Protein AF-R7CYV6-F1 (afdb_monomer)

pLDDT: mean 83.97, std 6.6, range [59.78, 92.12]

Solvent-accessible surface area (backbone atoms only — not comparable to full-atom values): 4929 Å² total; per-residue (Å²): 132,55,72,69,55,48,55,52,52,45,57,50,48,53,49,52,45,52,46,56,72,74,45,56,52,74,55,37,19,64,73,68,72,36,97,40,48,66,58,44,50,48,54,50,47,55,51,46,53,52,50,50,52,54,51,49,60,70,67,50,74,87,78,85,81,70,62,61,61,62,52,26,56,76,70,72,45,81,81,73,93,128

Foldseek 3Di:
DDLVVLVVVLVVLVVLLVCLVPDDQVVQCVVVVHPTSVVSNVVSVVVNVVSVVVNVVVVDPPCPVDPVQVVCVVVVHDDDDD

Nearest PDB structures (foldseek):
  1skv-assembly1_A  TM=7.549E-01  e=8.960E+00  Sulfolobus spindle-shaped virus 1
  8tsh-assembly1_L  TM=7.827E-01  e=8.394E+00  Caldimonas thermodepolymerans

Secondary structure (DSSP, 8-state):
--HHHHHHHHHHHHHHHHHHHHS-HHHHHHHHT-SSHHHHHHHHHHHHHHHHHHHHHHHS-------HHHHHHHTTPPP---

Radius of gyration: 21.33 Å; Cα contacts (8 Å, |Δi|>4): 45; chains: 1; bounding box: 39×25×60 Å

Structure (mmCIF, N/CA/C/O backbone):
data_AF-R7CYV6-F1
#
_entry.id   AF-R7CYV6-F1
#
loop_
_atom_site.group_PDB
_atom_site.id
_atom_site.type_symbol
_atom_site.label_atom_id
_atom_site.label_alt_id
_atom_site.label_comp_id
_atom_site.label_asym_id
_atom_site.label_entity_id
_atom_site.label_seq_id
_atom_site.pdbx_PDB_ins_code
_atom_site.Cartn_x
_atom_site.Cartn_y
_atom_site.Cartn_z
_atom_site.occupancy
_atom_site.B_iso_or_equiv
_atom_site.auth_seq_id
_atom_site.auth_comp_id
_atom_site.auth_asym_id
_atom_site.auth_atom_id
_atom_site.pdbx_PDB_model_num
ATOM 1 N N . MET A 1 1 ? 5.686 -12.876 -3.324 1.00 67.38 1 MET A N 1
ATOM 2 C CA . MET A 1 1 ? 4.267 -12.649 -3.638 1.00 67.38 1 MET A CA 1
ATOM 3 C C . MET A 1 1 ? 4.133 -12.403 -5.120 1.00 67.38 1 MET A C 1
ATOM 5 O O . MET A 1 1 ? 4.988 -11.753 -5.711 1.00 67.38 1 MET A O 1
ATOM 9 N N . THR A 1 2 ? 3.087 -12.947 -5.707 1.00 82.94 2 THR A N 1
ATOM 10 C CA . THR A 1 2 ? 2.585 -12.595 -7.028 1.00 82.94 2 THR A CA 1
ATOM 11 C C . THR A 1 2 ? 1.774 -11.305 -6.933 1.00 82.94 2 THR A C 1
ATOM 13 O O . THR A 1 2 ? 1.254 -10.969 -5.870 1.00 82.94 2 THR A O 1
ATOM 16 N N . ARG A 1 3 ? 1.626 -10.587 -8.050 1.00 83.62 3 ARG A N 1
ATOM 17 C CA . ARG A 1 3 ? 0.802 -9.371 -8.115 1.00 83.62 3 ARG A CA 1
ATOM 18 C C . ARG A 1 3 ? -0.609 -9.578 -7.542 1.00 83.62 3 ARG A C 1
ATOM 20 O O . ARG A 1 3 ? -1.092 -8.728 -6.810 1.00 83.62 3 ARG A O 1
ATOM 27 N N . GLN A 1 4 ? -1.236 -10.721 -7.827 1.00 85.56 4 GLN A N 1
ATOM 28 C CA . GLN A 1 4 ? -2.584 -11.030 -7.336 1.00 85.56 4 GLN A CA 1
ATOM 29 C C . GLN A 1 4 ? -2.651 -11.178 -5.812 1.00 85.56 4 GLN A C 1
ATOM 31 O O . GLN A 1 4 ? -3.659 -10.816 -5.216 1.00 85.56 4 GLN A O 1
ATOM 36 N N . GLU A 1 5 ? -1.598 -11.699 -5.179 1.00 88.56 5 GLU A N 1
ATOM 37 C CA . GLU A 1 5 ? -1.524 -11.780 -3.714 1.00 88.56 5 GLU A CA 1
ATOM 38 C C . GLU A 1 5 ? -1.410 -10.380 -3.096 1.00 88.56 5 GLU A C 1
ATOM 40 O O . GLU A 1 5 ? -2.077 -10.105 -2.106 1.00 88.56 5 GLU A O 1
ATOM 45 N N . ILE A 1 6 ? -0.643 -9.476 -3.718 1.00 87.62 6 ILE A N 1
ATOM 46 C CA . ILE A 1 6 ? -0.519 -8.076 -3.274 1.00 87.62 6 ILE A CA 1
ATOM 47 C C . ILE A 1 6 ? -1.858 -7.339 -3.405 1.00 87.62 6 ILE A C 1
ATOM 49 O O . ILE A 1 6 ? -2.274 -6.656 -2.477 1.00 87.62 6 ILE A O 1
ATOM 53 N N . GLU A 1 7 ? -2.562 -7.505 -4.529 1.00 87.69 7 GLU A N 1
ATOM 54 C CA . GLU A 1 7 ? -3.884 -6.894 -4.744 1.00 87.69 7 GLU A CA 1
ATOM 55 C C . GLU A 1 7 ? -4.923 -7.400 -3.725 1.00 87.69 7 GLU A C 1
ATOM 57 O O . GLU A 1 7 ? -5.748 -6.623 -3.247 1.00 87.69 7 GLU A O 1
ATOM 62 N N . GLN A 1 8 ? -4.877 -8.687 -3.359 1.00 89.81 8 GLN A N 1
ATOM 63 C CA . GLN A 1 8 ? -5.756 -9.254 -2.329 1.00 89.81 8 GLN A CA 1
ATOM 64 C C . GLN A 1 8 ? -5.436 -8.728 -0.929 1.00 89.81 8 GLN A C 1
ATOM 66 O O . GLN A 1 8 ? -6.361 -8.437 -0.168 1.00 89.81 8 GLN A O 1
ATOM 71 N N . GLU A 1 9 ? -4.152 -8.597 -0.589 1.00 89.38 9 GLU A N 1
ATOM 72 C CA . GLU A 1 9 ? -3.751 -8.054 0.710 1.00 89.38 9 GLU A CA 1
ATOM 73 C C . GLU A 1 9 ? -4.101 -6.563 0.812 1.00 89.38 9 GLU A C 1
ATOM 75 O O . GLU A 1 9 ? -4.637 -6.138 1.831 1.00 89.38 9 GLU A O 1
ATOM 80 N N . LEU A 1 10 ? -3.928 -5.787 -0.265 1.00 90.31 10 LEU A N 1
ATOM 81 C CA . LEU A 1 10 ? -4.388 -4.395 -0.337 1.00 90.31 10 LEU A CA 1
ATOM 82 C C . LEU A 1 10 ? -5.902 -4.279 -0.128 1.00 90.31 10 LEU A C 1
ATOM 84 O O . LEU A 1 10 ? -6.343 -3.475 0.689 1.00 90.31 10 LEU A O 1
ATOM 88 N N . ASP A 1 11 ? -6.714 -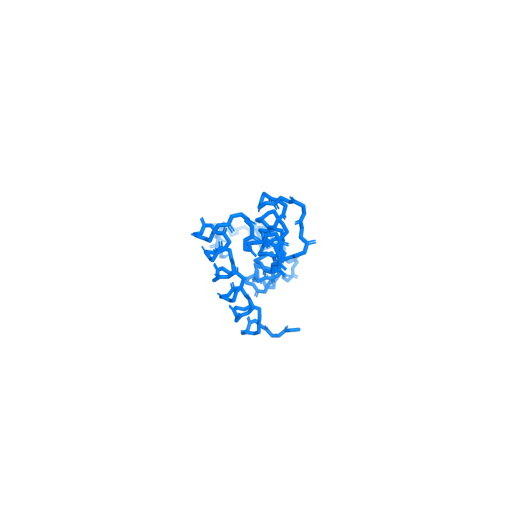5.096 -0.808 1.00 91.81 11 ASP A N 1
ATOM 89 C CA . ASP A 1 11 ? -8.178 -5.089 -0.634 1.00 91.81 11 ASP A CA 1
ATOM 90 C C . ASP A 1 11 ? -8.586 -5.379 0.820 1.00 91.81 11 ASP A C 1
ATOM 92 O O . ASP A 1 11 ? -9.528 -4.783 1.354 1.00 91.81 11 ASP A O 1
ATOM 96 N N . ARG A 1 12 ? -7.845 -6.266 1.490 1.00 92.12 12 ARG A N 1
ATOM 97 C CA . ARG A 1 12 ? -8.025 -6.542 2.913 1.00 92.12 12 ARG A CA 1
ATOM 98 C C . ARG A 1 12 ? -7.623 -5.346 3.779 1.00 92.12 12 ARG A C 1
ATOM 100 O O . ARG A 1 12 ? -8.417 -4.948 4.629 1.00 92.12 12 ARG A O 1
ATOM 107 N N . LEU A 1 13 ? -6.451 -4.759 3.552 1.00 89.69 13 LEU A N 1
ATOM 108 C CA . LEU A 1 13 ? -5.960 -3.606 4.310 1.00 89.6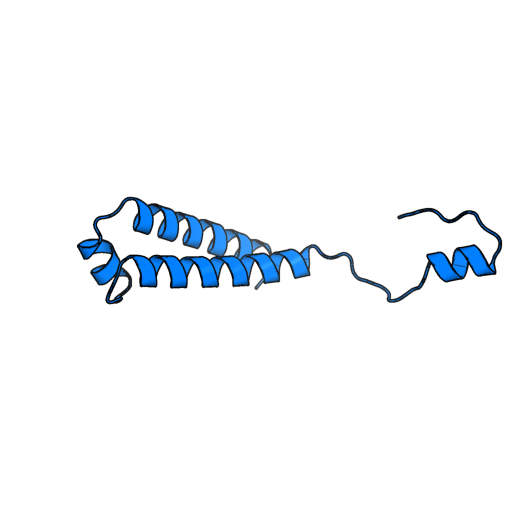9 13 LEU A CA 1
ATOM 109 C C . LEU A 1 13 ? -6.879 -2.392 4.163 1.00 89.69 13 LEU A C 1
ATOM 111 O O . LEU A 1 13 ? -7.175 -1.735 5.156 1.00 89.69 13 LEU A O 1
ATOM 115 N N . TYR A 1 14 ? -7.429 -2.135 2.974 1.00 89.38 14 TYR A N 1
ATOM 116 C CA . TYR A 1 14 ? -8.423 -1.075 2.788 1.00 89.38 14 TYR A CA 1
ATOM 117 C C . TYR A 1 14 ? -9.715 -1.331 3.565 1.00 89.38 14 TYR A C 1
ATOM 119 O O . TYR A 1 14 ? -10.301 -0.388 4.093 1.00 89.38 14 TYR A O 1
ATOM 127 N N . LYS A 1 15 ? -10.162 -2.588 3.680 1.00 89.50 15 LYS A N 1
ATOM 128 C CA . LYS A 1 15 ? -11.310 -2.938 4.535 1.00 89.50 15 LYS A CA 1
ATOM 129 C C . LYS A 1 15 ? -10.993 -2.764 6.014 1.00 89.50 15 LYS A C 1
ATOM 131 O O . LYS A 1 15 ? -11.862 -2.330 6.764 1.00 89.50 15 LYS A O 1
ATOM 136 N N . GLU A 1 16 ? -9.777 -3.100 6.437 1.00 85.19 16 GLU A N 1
ATOM 137 C CA . GLU A 1 16 ? -9.326 -2.873 7.813 1.00 85.19 16 GLU A CA 1
ATOM 138 C C . GLU A 1 16 ? -9.207 -1.374 8.117 1.00 85.19 16 GLU A C 1
ATOM 140 O O . GLU A 1 16 ? -9.643 -0.940 9.181 1.00 85.19 16 GLU A O 1
ATOM 145 N N . LEU A 1 17 ? -8.738 -0.568 7.161 1.00 87.12 17 LEU A N 1
ATOM 146 C CA . LEU A 1 17 ? -8.699 0.890 7.262 1.00 87.12 17 LEU A CA 1
ATOM 147 C C . LEU A 1 17 ? -10.108 1.488 7.339 1.00 8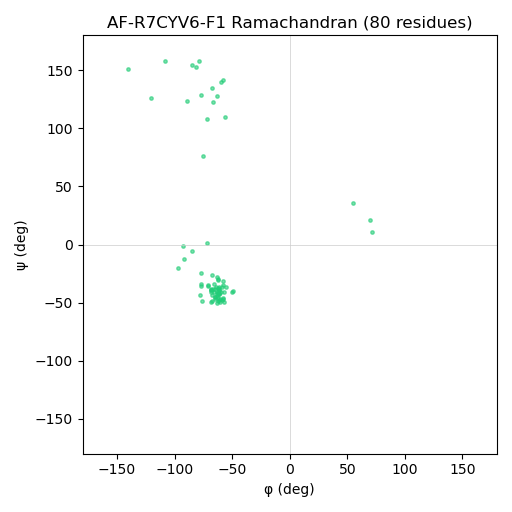7.12 17 LEU A C 1
ATOM 149 O O . LEU A 1 17 ? -10.375 2.309 8.212 1.00 87.12 17 LEU A O 1
ATOM 153 N N . ASP A 1 18 ? -11.024 1.049 6.473 1.00 87.50 18 ASP A N 1
ATOM 154 C CA . ASP A 1 18 ? -12.425 1.483 6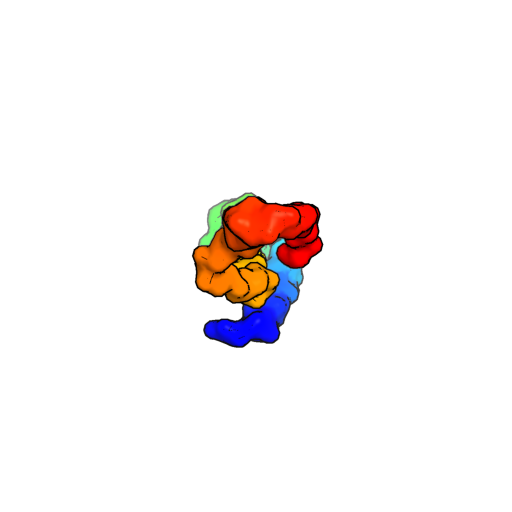.488 1.00 87.50 18 ASP A CA 1
ATOM 155 C C . ASP A 1 18 ? -13.107 1.113 7.813 1.00 87.50 18 ASP A C 1
ATOM 157 O O . ASP A 1 18 ? -13.777 1.946 8.428 1.00 87.50 18 ASP A O 1
ATOM 161 N N . PHE A 1 19 ? -12.856 -0.099 8.317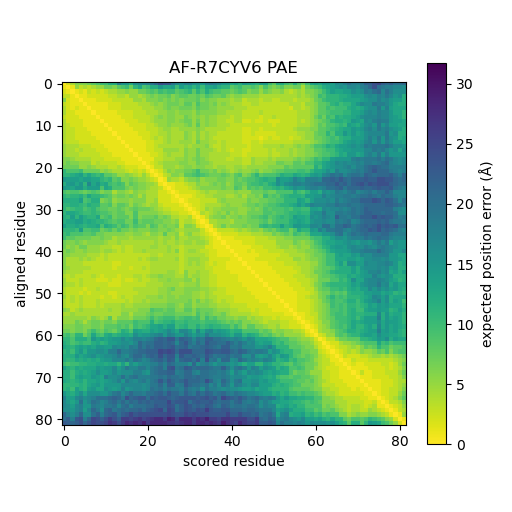 1.00 84.81 19 PHE A N 1
ATOM 162 C CA . PHE A 1 19 ? -13.312 -0.516 9.637 1.00 84.81 19 PHE A CA 1
ATOM 163 C C . PHE A 1 19 ? -12.719 0.363 10.740 1.00 84.81 19 PHE A C 1
ATOM 165 O O . PHE A 1 19 ? -13.464 0.842 11.589 1.00 84.81 19 PHE A O 1
ATOM 172 N N . ALA A 1 20 ? -11.411 0.624 10.722 1.00 81.69 20 ALA A N 1
ATOM 173 C CA . ALA A 1 20 ? -10.752 1.474 11.707 1.00 81.69 20 ALA A CA 1
ATOM 174 C C . ALA A 1 20 ? -11.278 2.918 11.681 1.00 81.69 20 ALA A C 1
ATOM 176 O O . ALA A 1 20 ? -11.310 3.569 12.723 1.00 81.69 20 ALA A O 1
ATOM 177 N N . HIS A 1 21 ? -11.736 3.400 10.523 1.00 80.94 21 HIS A N 1
ATOM 178 C CA . HIS A 1 21 ? -12.316 4.732 10.357 1.00 80.94 21 HIS A CA 1
ATOM 179 C C . HIS A 1 21 ? -13.760 4.842 10.869 1.00 80.94 21 HIS A C 1
ATOM 181 O O . HIS A 1 21 ? -14.160 5.904 11.352 1.00 80.94 21 HIS A O 1
ATOM 187 N N . HIS A 1 22 ? -14.547 3.769 10.744 1.00 82.44 22 HIS A N 1
ATOM 188 C CA . HIS A 1 22 ? -15.962 3.736 11.132 1.00 82.44 22 HIS A CA 1
ATOM 189 C C . HIS A 1 22 ? -16.209 3.152 12.530 1.00 82.44 22 HIS A C 1
ATOM 191 O O . HIS A 1 22 ? -17.275 3.378 13.106 1.00 82.44 22 HIS A O 1
ATOM 197 N N . ALA A 1 23 ? -15.265 2.382 13.071 1.00 80.25 23 ALA A N 1
ATOM 198 C CA . ALA A 1 23 ? -15.368 1.778 14.391 1.00 80.25 23 ALA A CA 1
ATOM 199 C C . ALA A 1 23 ? -14.991 2.764 15.507 1.00 80.25 23 ALA A C 1
ATOM 201 O O . ALA A 1 23 ? -14.176 3.669 15.331 1.00 80.25 23 ALA A O 1
ATOM 202 N N . ASP A 1 24 ? -15.560 2.543 16.693 1.00 81.44 24 ASP A N 1
ATOM 203 C CA . ASP A 1 24 ? -15.164 3.251 17.908 1.00 81.44 24 ASP A CA 1
ATOM 204 C C . ASP A 1 24 ? -13.684 3.009 18.236 1.00 81.44 24 ASP A C 1
ATOM 206 O O . ASP A 1 24 ? -13.206 1.871 18.198 1.00 81.44 24 ASP A O 1
ATOM 210 N N . GLU A 1 25 ? -12.990 4.059 18.678 1.00 76.19 25 GLU A N 1
ATOM 211 C CA . GLU A 1 25 ? -11.574 4.035 19.079 1.00 76.19 25 GLU A CA 1
ATOM 212 C C . GLU A 1 25 ? -11.256 2.891 20.056 1.00 76.19 25 GLU A C 1
ATOM 214 O O . GLU A 1 25 ? -10.266 2.184 19.896 1.00 76.19 25 GLU A O 1
ATOM 219 N N . SER A 1 26 ? -12.148 2.619 21.013 1.00 75.94 26 SER A N 1
ATOM 220 C CA . SER A 1 26 ? -11.991 1.506 21.963 1.00 75.94 26 SER A CA 1
ATOM 221 C C . SER A 1 26 ? -11.973 0.118 21.307 1.00 75.94 26 SER A C 1
ATOM 223 O O . SER A 1 26 ? -11.322 -0.799 21.811 1.00 75.94 26 SER A O 1
ATOM 225 N N . THR A 1 27 ? -12.675 -0.047 20.184 1.00 80.88 27 THR A N 1
ATOM 226 C CA . THR A 1 27 ? -12.684 -1.287 19.400 1.00 80.88 27 THR A CA 1
ATOM 227 C C . THR A 1 27 ? -11.411 -1.386 18.570 1.00 80.88 27 THR A C 1
ATOM 229 O O . THR A 1 27 ? -10.778 -2.439 18.568 1.00 80.88 27 THR A O 1
ATOM 232 N N . VAL A 1 28 ? -10.993 -0.287 17.940 1.00 79.12 28 VAL A N 1
ATOM 233 C CA . VAL A 1 28 ? -9.767 -0.226 17.129 1.00 79.12 28 VAL A CA 1
ATOM 234 C C . VAL A 1 28 ? -8.524 -0.477 17.984 1.00 79.12 28 VAL A C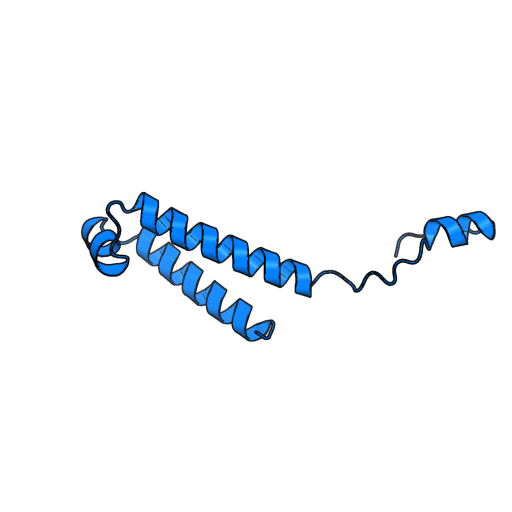 1
ATOM 236 O O . VAL A 1 28 ? -7.757 -1.385 17.678 1.00 79.12 28 VAL A O 1
ATOM 239 N N . CYS A 1 29 ? -8.376 0.217 19.117 1.00 79.31 29 CYS A N 1
ATOM 240 C CA . CYS A 1 29 ? -7.283 -0.012 20.069 1.00 79.31 29 CYS A CA 1
ATOM 241 C C . CYS A 1 29 ? -7.222 -1.466 20.546 1.00 79.31 29 CYS A C 1
ATOM 243 O O . CYS A 1 29 ? -6.146 -2.029 20.722 1.00 79.31 29 CYS A O 1
ATOM 245 N N . ARG A 1 30 ? -8.378 -2.112 20.736 1.00 77.69 30 ARG A N 1
ATOM 246 C CA . ARG A 1 30 ? -8.438 -3.497 21.215 1.00 77.69 30 ARG A CA 1
ATOM 247 C C . ARG A 1 30 ? -8.110 -4.524 20.134 1.00 77.69 30 ARG A C 1
ATOM 249 O O . ARG A 1 30 ? -7.537 -5.560 20.457 1.00 77.69 30 ARG A O 1
ATOM 256 N N . VAL A 1 31 ? -8.503 -4.269 18.888 1.00 77.25 31 VAL A N 1
ATOM 257 C CA . VAL A 1 31 ? -8.241 -5.163 17.749 1.00 77.25 31 VAL A CA 1
ATOM 258 C C . VAL A 1 31 ? -6.790 -5.035 17.297 1.00 77.25 31 VAL A C 1
ATOM 260 O O . VAL A 1 31 ? -6.098 -6.042 17.180 1.00 77.25 31 VAL A O 1
ATOM 263 N N . CYS A 1 32 ? -6.315 -3.805 17.120 1.00 70.69 32 CYS A N 1
ATOM 264 C CA . CYS A 1 32 ? -4.966 -3.520 16.641 1.00 70.69 32 CYS A CA 1
ATOM 265 C C . CYS A 1 32 ? -3.918 -3.523 17.767 1.00 70.69 32 CYS A C 1
ATOM 267 O O . CYS A 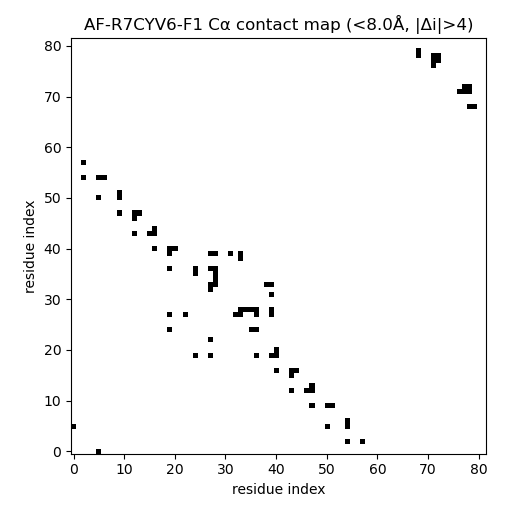1 32 ? -2.731 -3.446 17.487 1.00 70.69 32 CYS A O 1
ATOM 269 N N . SER A 1 33 ? -4.332 -3.659 19.034 1.00 78.94 33 SER A N 1
ATOM 270 C CA . SER A 1 33 ? -3.444 -3.612 20.210 1.00 78.94 33 SER A CA 1
ATOM 271 C C . SER A 1 33 ? -2.588 -2.337 20.279 1.00 78.94 33 SER A C 1
ATOM 273 O O . SER A 1 33 ? -1.443 -2.391 20.718 1.00 78.94 33 SER A O 1
ATOM 275 N N . VAL A 1 34 ? -3.154 -1.207 19.849 1.00 79.12 34 VAL A N 1
ATOM 276 C CA . VAL A 1 34 ? -2.504 0.114 19.832 1.00 79.12 34 VAL A CA 1
ATOM 277 C C . VAL A 1 34 ? -3.082 1.034 20.902 1.00 79.12 34 VAL A C 1
ATOM 279 O O . VAL A 1 34 ? -4.229 0.868 21.327 1.00 79.12 34 VAL A O 1
ATOM 282 N N . ASP A 1 35 ? -2.314 2.047 21.296 1.00 75.81 35 ASP A N 1
ATOM 283 C CA . ASP A 1 35 ? -2.735 3.014 22.315 1.00 75.81 35 ASP A CA 1
ATOM 284 C C . ASP A 1 35 ? -3.732 4.057 21.783 1.00 75.81 35 ASP A C 1
ATOM 286 O O . ASP A 1 35 ? -4.522 4.601 22.556 1.00 75.81 35 ASP A O 1
ATOM 290 N N . THR A 1 36 ? -3.737 4.325 20.471 1.00 80.75 36 THR A N 1
ATOM 291 C CA . THR A 1 36 ? -4.650 5.296 19.842 1.00 80.75 36 THR A CA 1
ATOM 292 C C . THR A 1 36 ? -5.173 4.817 18.491 1.00 80.75 36 THR A C 1
ATOM 294 O O . THR A 1 36 ? -4.478 4.121 17.753 1.00 80.75 36 THR A O 1
ATOM 297 N N . GLN A 1 37 ? -6.381 5.250 18.112 1.00 81.00 37 GLN A N 1
ATOM 298 C CA . GLN A 1 37 ? -6.925 4.986 16.770 1.00 81.00 37 GLN A CA 1
ATOM 299 C C . GLN A 1 37 ? -6.019 5.542 15.661 1.00 81.00 37 GLN A C 1
ATOM 301 O O . GLN A 1 37 ? -5.896 4.931 14.602 1.00 81.00 37 GLN A O 1
ATOM 306 N N . LEU A 1 38 ? -5.363 6.681 15.910 1.00 84.81 38 LEU A N 1
ATOM 307 C CA . LEU A 1 38 ? -4.438 7.297 14.959 1.00 84.81 38 LEU A CA 1
ATOM 308 C C . LEU A 1 38 ? -3.251 6.380 14.649 1.00 84.81 38 LEU A C 1
ATOM 310 O O . LEU A 1 38 ? -2.870 6.267 13.492 1.00 84.81 38 LEU A O 1
ATOM 314 N N . GLU A 1 39 ? -2.699 5.711 15.660 1.00 85.06 39 GLU A N 1
ATOM 315 C CA . GLU A 1 39 ? -1.580 4.781 15.495 1.00 85.06 39 GLU A CA 1
ATOM 316 C C . GLU A 1 39 ? -1.983 3.547 14.674 1.00 85.06 39 GLU A C 1
ATOM 318 O O . GLU A 1 39 ? -1.248 3.148 13.774 1.00 85.06 39 GLU A O 1
ATOM 323 N N . ALA A 1 40 ? -3.187 3.001 14.896 1.00 82.75 40 ALA A N 1
ATOM 324 C CA . ALA A 1 40 ? -3.726 1.936 14.042 1.00 82.75 40 ALA A CA 1
ATOM 325 C C . ALA A 1 40 ? -3.877 2.399 12.589 1.00 82.75 40 ALA A C 1
ATOM 327 O O . ALA A 1 40 ? -3.453 1.701 11.673 1.00 82.75 40 ALA A O 1
ATOM 328 N N . LEU A 1 41 ? -4.457 3.583 12.370 1.00 86.50 41 LEU A N 1
ATOM 329 C CA . LEU A 1 41 ? -4.633 4.133 11.026 1.00 86.50 41 LEU A CA 1
ATOM 330 C C . LEU A 1 41 ? -3.289 4.386 10.336 1.00 86.50 41 LEU A C 1
ATOM 332 O O . LEU A 1 41 ? -3.155 4.079 9.154 1.00 86.50 41 LEU A O 1
ATOM 336 N N . GLN A 1 42 ? -2.299 4.911 11.061 1.00 88.19 42 GLN A N 1
ATOM 337 C CA . GLN A 1 42 ? -0.948 5.116 10.541 1.00 88.19 42 GLN A CA 1
ATOM 338 C C . GLN A 1 42 ? -0.296 3.793 10.152 1.00 88.19 42 GLN A C 1
ATOM 340 O O . GLN A 1 42 ? 0.166 3.683 9.024 1.00 88.19 42 GLN A O 1
ATOM 345 N N . SER A 1 43 ? -0.339 2.783 11.024 1.00 87.69 43 SER A N 1
ATOM 346 C CA . SER A 1 43 ? 0.220 1.460 10.722 1.00 87.69 43 SER A CA 1
ATOM 347 C C . SER A 1 43 ? -0.417 0.847 9.474 1.00 87.69 43 SER A C 1
ATOM 349 O O . SER A 1 43 ? 0.290 0.393 8.581 1.00 87.69 43 SER A O 1
ATOM 351 N N . ILE A 1 44 ? -1.751 0.886 9.371 1.00 88.00 44 ILE A N 1
ATOM 352 C CA . ILE A 1 44 ? -2.467 0.336 8.210 1.00 88.00 44 ILE A CA 1
ATOM 353 C C . ILE A 1 44 ? -2.129 1.126 6.935 1.00 88.00 44 ILE A C 1
ATOM 355 O O . ILE A 1 44 ? -1.970 0.534 5.871 1.00 88.00 44 ILE A O 1
ATOM 359 N N . THR A 1 45 ? -1.993 2.452 7.028 1.00 89.25 45 THR A N 1
ATOM 360 C CA . THR A 1 45 ? -1.636 3.299 5.878 1.00 89.25 45 THR A CA 1
ATOM 361 C C . THR A 1 45 ? -0.205 3.036 5.410 1.00 89.25 45 THR A C 1
ATOM 363 O O . THR A 1 45 ? 0.016 2.894 4.213 1.00 89.25 45 THR A O 1
ATOM 366 N N . GLU A 1 46 ? 0.754 2.905 6.331 1.00 91.69 46 GLU A N 1
ATOM 367 C CA . GLU A 1 46 ? 2.143 2.560 5.996 1.00 91.69 46 GLU A CA 1
ATOM 368 C C . GLU A 1 46 ? 2.243 1.182 5.326 1.00 91.69 46 GLU A C 1
ATOM 370 O O . GLU A 1 46 ? 3.014 1.002 4.381 1.00 91.69 46 GLU A O 1
ATOM 375 N N . GLU A 1 47 ? 1.445 0.210 5.776 1.00 90.06 47 GLU A N 1
ATOM 376 C CA . GLU A 1 47 ? 1.362 -1.096 5.122 1.00 90.06 47 GLU A CA 1
ATOM 377 C C . GLU A 1 47 ? 0.785 -0.983 3.706 1.00 90.06 47 GLU A C 1
ATOM 379 O O . GLU A 1 47 ? 1.357 -1.549 2.773 1.00 90.06 47 GLU A O 1
ATOM 384 N N . ILE A 1 48 ? -0.297 -0.219 3.514 1.00 91.56 48 ILE A N 1
ATOM 385 C CA . ILE A 1 48 ? -0.872 0.042 2.185 1.00 91.56 48 ILE A CA 1
ATOM 386 C C . ILE A 1 48 ? 0.172 0.674 1.259 1.00 91.56 48 ILE A C 1
ATOM 388 O O . ILE A 1 48 ? 0.389 0.150 0.167 1.00 91.56 48 ILE A O 1
ATOM 392 N N . ASP A 1 49 ? 0.869 1.721 1.710 1.00 91.62 49 ASP A N 1
ATOM 393 C CA . ASP A 1 49 ? 1.915 2.399 0.932 1.00 91.62 49 ASP A CA 1
ATOM 394 C C . ASP A 1 49 ? 3.023 1.422 0.505 1.00 91.62 49 ASP A C 1
ATOM 396 O O . ASP A 1 49 ? 3.500 1.456 -0.632 1.00 91.62 49 ASP A O 1
ATOM 400 N N . PHE A 1 50 ? 3.425 0.505 1.392 1.00 90.44 50 PHE A N 1
ATOM 401 C CA . PHE A 1 50 ? 4.423 -0.514 1.070 1.00 90.44 50 PHE A CA 1
ATOM 402 C C . PHE A 1 50 ? 3.953 -1.456 -0.048 1.00 90.44 50 PHE A C 1
ATOM 404 O O . PHE A 1 50 ? 4.705 -1.737 -0.988 1.00 90.44 50 PHE A O 1
ATOM 411 N N . TYR A 1 51 ? 2.714 -1.946 0.032 1.00 89.12 51 TYR A N 1
ATOM 412 C CA . TYR A 1 51 ? 2.161 -2.840 -0.985 1.00 89.12 51 TYR A CA 1
ATOM 413 C C . TYR A 1 51 ? 1.871 -2.116 -2.307 1.00 89.12 51 TYR A C 1
ATOM 415 O O . TYR A 1 51 ? 2.105 -2.697 -3.368 1.00 89.12 51 TYR A O 1
ATOM 423 N N . GLU A 1 52 ? 1.427 -0.857 -2.276 1.00 88.25 52 GLU A N 1
ATOM 424 C CA . GLU A 1 52 ? 1.263 -0.027 -3.475 1.00 88.25 52 GLU A CA 1
ATOM 425 C C . GLU A 1 52 ? 2.603 0.226 -4.169 1.00 88.25 52 GLU A C 1
ATOM 427 O O . GLU A 1 52 ? 2.699 0.044 -5.382 1.00 88.25 52 GLU A O 1
ATOM 432 N N . ALA A 1 53 ? 3.657 0.553 -3.415 1.00 89.00 53 ALA A N 1
ATOM 433 C CA . ALA A 1 53 ? 4.999 0.735 -3.965 1.00 89.00 53 ALA A CA 1
ATOM 434 C C . ALA A 1 53 ? 5.528 -0.555 -4.614 1.00 89.00 53 ALA A C 1
ATOM 436 O O . ALA A 1 53 ? 6.077 -0.524 -5.719 1.00 89.00 53 ALA A O 1
ATOM 437 N N . ALA A 1 54 ? 5.312 -1.705 -3.968 1.00 87.25 54 ALA A N 1
ATOM 438 C CA . ALA A 1 54 ? 5.658 -3.001 -4.545 1.00 87.25 54 ALA A CA 1
ATOM 439 C C . ALA A 1 54 ? 4.873 -3.269 -5.841 1.00 87.25 54 ALA A C 1
ATOM 441 O O . ALA A 1 54 ? 5.425 -3.780 -6.816 1.00 87.25 54 ALA A O 1
ATOM 442 N N . LEU A 1 55 ? 3.588 -2.908 -5.882 1.00 86.31 55 LEU A N 1
ATOM 443 C CA . LEU A 1 55 ? 2.743 -3.079 -7.061 1.00 86.31 55 LEU A CA 1
ATOM 444 C C . LEU A 1 55 ? 3.120 -2.119 -8.200 1.00 86.31 55 LEU A C 1
ATOM 446 O O . LEU A 1 55 ? 3.055 -2.495 -9.371 1.00 86.31 55 LEU A O 1
ATOM 450 N N . GLU A 1 56 ? 3.539 -0.897 -7.880 1.00 85.44 56 GLU A N 1
ATOM 451 C CA . GLU A 1 56 ? 4.079 0.058 -8.847 1.00 85.44 56 GLU A CA 1
ATOM 452 C C . GLU A 1 56 ? 5.369 -0.476 -9.473 1.00 85.44 56 GLU A C 1
ATOM 454 O O . GLU A 1 56 ? 5.536 -0.401 -10.689 1.00 85.44 56 GLU A O 1
ATOM 459 N N . GLU A 1 57 ? 6.245 -1.096 -8.680 1.00 82.38 57 GLU A N 1
ATOM 460 C CA . GLU A 1 57 ? 7.448 -1.755 -9.189 1.00 82.38 57 GLU A CA 1
ATOM 461 C C . GLU A 1 57 ? 7.121 -2.909 -10.149 1.00 82.38 57 GLU A C 1
ATOM 463 O O . GLU A 1 57 ? 7.766 -3.031 -11.185 1.00 82.38 57 GLU A O 1
ATOM 468 N N . PHE A 1 58 ? 6.053 -3.674 -9.896 1.00 79.75 58 PHE A N 1
ATOM 469 C CA . PHE A 1 58 ? 5.551 -4.676 -10.848 1.00 79.75 58 PHE A CA 1
ATOM 470 C C . PHE A 1 58 ? 4.960 -4.087 -12.138 1.00 79.75 58 PHE A C 1
ATOM 472 O O . PHE A 1 58 ? 4.896 -4.789 -13.148 1.00 79.75 58 PHE A O 1
ATOM 479 N N . ASN A 1 59 ? 4.462 -2.848 -12.108 1.00 79.69 59 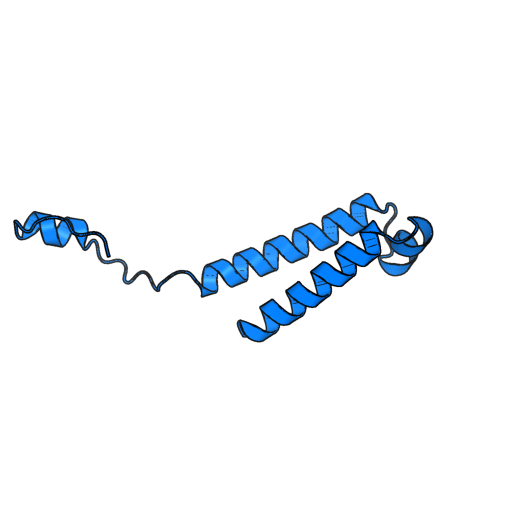ASN A N 1
ATOM 480 C CA . ASN A 1 59 ? 3.876 -2.184 -13.276 1.00 79.69 59 ASN A CA 1
ATOM 481 C C . ASN A 1 59 ? 4.896 -1.361 -14.070 1.00 79.69 59 ASN A C 1
ATOM 483 O O . ASN A 1 59 ? 4.585 -0.941 -15.189 1.00 79.69 59 ASN A O 1
ATOM 487 N N . LYS A 1 60 ? 6.087 -1.111 -13.516 1.00 78.25 60 LYS A N 1
ATOM 488 C CA . LYS A 1 60 ? 7.152 -0.448 -14.262 1.00 78.25 60 LYS A CA 1
ATOM 489 C C . LYS A 1 60 ? 7.547 -1.343 -15.437 1.00 78.25 60 LYS A C 1
ATOM 491 O O . LYS A 1 60 ? 7.800 -2.529 -15.232 1.00 78.25 60 LYS A O 1
ATOM 496 N N . PRO A 1 61 ? 7.562 -0.807 -16.670 1.00 73.31 61 PRO A N 1
ATOM 497 C CA . PRO A 1 61 ? 8.114 -1.547 -17.790 1.00 73.31 61 PRO A CA 1
ATOM 498 C C . PRO A 1 61 ? 9.570 -1.888 -17.471 1.00 73.31 61 PRO A C 1
ATOM 500 O O . PRO A 1 61 ? 10.274 -1.066 -16.879 1.00 73.31 61 PRO A O 1
ATOM 503 N N . ASP A 1 62 ? 10.002 -3.088 -17.855 1.00 71.38 62 ASP A N 1
ATOM 504 C CA . ASP A 1 62 ? 11.407 -3.471 -17.759 1.00 71.38 62 ASP A CA 1
ATOM 505 C C . ASP A 1 62 ? 12.236 -2.444 -18.542 1.00 71.38 62 ASP A C 1
ATOM 507 O O . ASP A 1 62 ? 12.154 -2.366 -19.770 1.00 71.38 62 ASP A O 1
ATOM 511 N N . ASP A 1 63 ? 13.002 -1.628 -17.820 1.00 77.44 63 ASP A N 1
ATOM 512 C CA . ASP A 1 63 ? 13.982 -0.732 -18.418 1.00 77.44 63 ASP A CA 1
ATOM 513 C C . ASP A 1 63 ? 15.144 -1.594 -18.916 1.00 77.44 63 ASP A C 1
ATOM 515 O O . ASP A 1 63 ? 15.919 -2.148 -18.131 1.00 77.44 63 ASP A O 1
ATOM 519 N N . ASP A 1 64 ? 15.260 -1.737 -20.234 1.00 79.44 64 ASP A N 1
ATOM 520 C CA . ASP A 1 64 ? 16.388 -2.432 -20.855 1.00 79.44 64 ASP A CA 1
ATOM 521 C C . ASP A 1 64 ? 17.699 -1.624 -20.775 1.00 79.44 64 ASP A C 1
ATOM 523 O O . ASP A 1 64 ? 18.747 -2.083 -21.245 1.00 79.44 64 ASP A O 1
ATOM 527 N N . GLY A 1 65 ? 17.652 -0.441 -20.151 1.00 80.25 65 GLY A N 1
ATOM 528 C CA . GLY A 1 65 ? 18.771 0.458 -19.927 1.00 80.25 65 GLY A CA 1
ATOM 529 C C . GLY A 1 65 ? 19.248 1.143 -21.203 1.00 80.25 65 GLY A C 1
ATOM 530 O O . GLY A 1 65 ? 20.335 1.731 -21.203 1.00 80.25 65 GLY A O 1
ATOM 531 N N . MET A 1 66 ? 18.494 1.046 -22.305 1.00 84.31 66 MET A N 1
ATOM 532 C CA . MET A 1 66 ? 18.891 1.610 -23.587 1.00 84.31 66 MET A CA 1
ATOM 533 C C . MET A 1 66 ? 18.406 3.049 -23.733 1.00 84.31 66 MET A C 1
ATOM 535 O O . MET A 1 66 ? 17.215 3.354 -23.718 1.00 84.31 66 MET A O 1
ATOM 539 N N . ASP A 1 67 ? 19.351 3.957 -23.977 1.00 85.81 67 ASP A N 1
ATOM 540 C CA . ASP A 1 67 ? 19.055 5.344 -24.335 1.00 85.81 67 ASP A CA 1
ATOM 541 C C . ASP A 1 67 ? 18.578 5.428 -25.796 1.00 85.81 67 ASP A C 1
ATOM 543 O O . ASP A 1 67 ? 19.316 5.806 -26.715 1.00 85.81 67 ASP A O 1
ATOM 547 N N . TYR A 1 68 ? 17.324 5.035 -26.026 1.00 85.94 68 TYR A N 1
ATOM 548 C CA . TYR A 1 68 ? 16.680 5.081 -27.339 1.00 85.94 68 TYR A CA 1
ATOM 549 C C . TYR A 1 68 ? 16.659 6.493 -27.931 1.00 85.94 68 TYR A C 1
ATOM 551 O O . TYR A 1 68 ? 16.768 6.653 -29.150 1.00 85.94 68 TYR A O 1
ATOM 559 N N . ILE A 1 69 ? 16.591 7.516 -27.079 1.00 87.75 69 ILE A N 1
ATOM 560 C CA . ILE A 1 69 ? 16.642 8.921 -27.484 1.00 87.75 69 ILE A CA 1
ATOM 561 C C . ILE A 1 69 ? 18.041 9.251 -28.019 1.00 87.75 69 ILE A C 1
ATOM 563 O O . ILE A 1 69 ? 18.173 9.779 -29.127 1.00 87.75 69 ILE A O 1
ATOM 567 N N . GLY A 1 70 ? 19.094 8.893 -27.281 1.00 89.62 70 GLY A N 1
ATOM 568 C CA . GLY A 1 70 ? 20.484 9.055 -27.710 1.00 89.62 70 GLY A CA 1
ATOM 569 C C . GLY A 1 70 ? 20.799 8.301 -29.004 1.00 89.62 70 GLY A C 1
ATOM 570 O O . GLY A 1 70 ? 21.433 8.851 -29.910 1.00 89.62 70 GLY A O 1
ATOM 571 N N . LEU A 1 71 ? 20.284 7.078 -29.149 1.00 87.88 71 LEU A N 1
ATOM 572 C CA . LEU A 1 71 ? 20.377 6.293 -30.383 1.00 87.88 71 LEU A CA 1
ATOM 573 C C . LEU A 1 71 ? 19.707 7.004 -31.566 1.00 87.88 71 LEU A C 1
ATOM 575 O O . LEU A 1 71 ? 20.347 7.165 -32.609 1.00 87.88 71 LEU A O 1
ATOM 579 N N . GLN A 1 72 ? 18.470 7.483 -31.409 1.00 90.56 72 GLN A N 1
ATOM 580 C CA . GLN A 1 72 ? 17.742 8.219 -32.451 1.00 90.56 72 GLN A CA 1
ATOM 581 C C . GLN A 1 72 ? 18.506 9.471 -32.902 1.00 90.56 72 GLN A C 1
ATOM 583 O O . GLN A 1 72 ? 18.688 9.680 -34.104 1.00 90.56 72 GLN A O 1
ATOM 588 N N . LEU A 1 73 ? 19.026 10.254 -31.951 1.00 91.88 73 LEU A N 1
ATOM 589 C CA . LEU A 1 73 ? 19.820 11.451 -32.238 1.00 91.88 73 LEU A CA 1
ATOM 590 C C . LEU A 1 73 ? 21.125 11.117 -32.974 1.00 91.88 73 LEU A C 1
ATOM 592 O O . LEU A 1 73 ? 21.460 11.787 -33.951 1.00 91.88 73 LEU A O 1
ATOM 596 N N . SER A 1 74 ? 21.836 10.061 -32.560 1.00 91.19 74 SER A N 1
ATOM 597 C CA . SER A 1 74 ? 23.081 9.623 -33.214 1.00 91.19 74 SER A CA 1
ATOM 598 C C . SER A 1 74 ? 22.874 9.163 -34.664 1.00 91.19 74 SER A C 1
ATOM 600 O O . SER A 1 74 ? 23.772 9.294 -35.495 1.00 91.19 74 SER A O 1
ATOM 602 N N . GLN 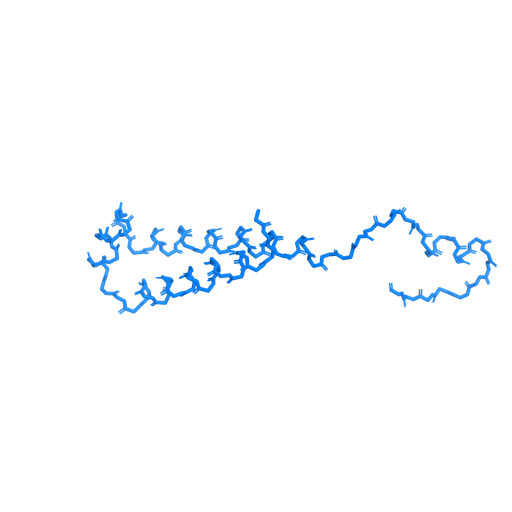A 1 75 ? 21.676 8.661 -34.976 1.00 90.69 75 GLN A N 1
ATOM 603 C CA . GLN A 1 75 ? 21.282 8.180 -36.302 1.00 90.69 75 GLN A CA 1
ATOM 604 C C . GLN A 1 75 ? 20.608 9.269 -37.155 1.00 90.69 75 GLN A C 1
ATOM 606 O O . GLN A 1 75 ? 20.254 9.013 -38.305 1.00 90.69 75 GLN A O 1
ATOM 611 N N . GLY A 1 76 ? 20.433 10.484 -36.619 1.00 91.75 76 GLY A N 1
ATOM 612 C CA . GLY A 1 76 ? 19.758 11.589 -37.307 1.00 91.75 76 GLY A CA 1
ATOM 613 C C . GLY A 1 76 ? 18.250 11.381 -37.484 1.00 91.75 76 GLY A C 1
ATOM 614 O O . GLY A 1 76 ? 17.648 11.983 -38.374 1.00 91.75 76 GLY A O 1
ATOM 615 N N . MET A 1 77 ? 17.639 10.519 -36.669 1.00 90.19 77 MET A N 1
ATOM 616 C CA . MET A 1 77 ? 16.199 10.269 -36.672 1.00 90.19 77 MET A CA 1
ATOM 617 C C . MET A 1 77 ? 15.463 11.295 -35.805 1.00 90.19 77 MET A C 1
ATOM 619 O O . MET A 1 77 ? 16.020 11.863 -34.866 1.00 90.19 77 MET A O 1
ATOM 623 N N . ALA A 1 78 ? 14.185 11.527 -36.109 1.00 86.38 78 ALA A N 1
ATOM 624 C CA . ALA A 1 78 ? 13.321 12.316 -35.238 1.00 86.38 78 ALA A CA 1
ATOM 625 C C . ALA A 1 78 ? 13.074 11.562 -33.922 1.00 86.38 78 ALA A C 1
ATOM 627 O O . ALA A 1 78 ? 12.778 10.365 -33.943 1.00 86.38 78 ALA A O 1
ATOM 628 N N . VAL A 1 79 ? 13.177 12.269 -32.791 1.00 86.12 79 VAL A N 1
ATOM 629 C CA . VAL A 1 79 ? 12.916 11.683 -31.472 1.00 86.12 79 VAL A CA 1
ATOM 630 C C . VAL A 1 79 ? 11.437 11.331 -31.372 1.00 86.12 79 VAL A C 1
ATOM 632 O O . VAL A 1 79 ? 10.573 12.191 -31.549 1.00 86.12 79 VAL A O 1
ATOM 635 N N . THR A 1 80 ? 11.151 10.061 -31.106 1.00 78.19 80 THR A N 1
ATOM 636 C CA . THR A 1 80 ? 9.788 9.564 -30.888 1.00 78.19 80 THR A CA 1
ATOM 637 C C . THR A 1 80 ? 9.723 8.952 -29.497 1.00 78.19 80 THR A C 1
ATOM 639 O O . THR A 1 80 ? 10.562 8.121 -29.157 1.00 78.19 80 THR A O 1
ATOM 642 N N . HIS A 1 81 ? 8.770 9.415 -28.686 1.00 63.22 81 HIS A N 1
ATOM 643 C CA . HIS A 1 81 ? 8.504 8.850 -27.365 1.00 63.22 81 HIS A CA 1
ATOM 644 C C . HIS A 1 81 ? 7.729 7.538 -27.535 1.00 63.22 81 HIS A C 1
ATOM 646 O O . HIS A 1 81 ? 6.707 7.532 -28.225 1.00 63.22 81 HIS A O 1
ATOM 652 N N . TRP A 1 82 ? 8.218 6.470 -26.909 1.00 59.78 82 TRP A N 1
ATOM 653 C CA . TRP A 1 82 ? 7.555 5.172 -26.783 1.00 59.78 82 TRP A CA 1
ATOM 654 C C . TRP A 1 82 ? 7.545 4.780 -25.313 1.00 59.78 82 TRP A C 1
ATOM 656 O O . TRP A 1 82 ? 8.561 5.077 -24.644 1.00 59.78 82 TRP A O 1
#

Sequence (82 aa):
MTRQEIEQELDRLYKELDFAHHADESTVCRVCSVDTQLEALQSITEEIDFYEAALEEFNKPDDDGMDYIGLQLSQGMAVTHW

Mean predicted aligned error: 9.42 Å